Protein AF-A0AA36FAD0-F1 (afdb_monomer)

Sequence (129 aa):
MKYATKLKVAEGSPSDKAVITAKVAEGSPSDEAVITAKVAEGSPS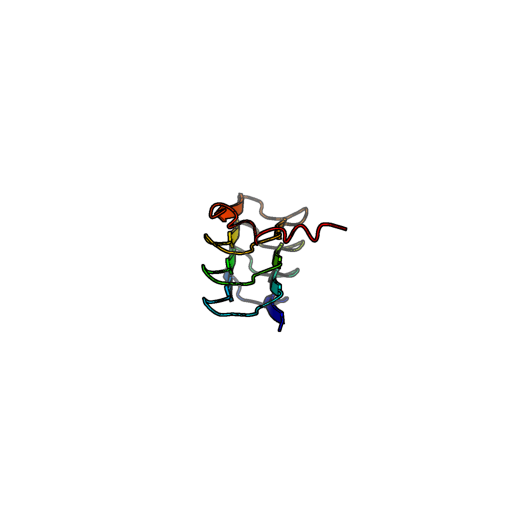DEAVITAKVAEGSPSDEAVITAKVAEGSPSDEAVITAKVAEGSPSDEAVITAKVAEGSPSDEAVKAAKVIEGSPSKGKKKVMKL

Secondary structure (DSSP, 8-state):
-EEEEEEEE-TT--SSEEEEEEEE-TT--SSEEEEEEEE-TT--SSEEEEEEEE-TT--SSEEEEEEEE-TT--SSEEEEEEEE-TT--SSEEEEEEEE-TT--SSEEEEEEEE---------------

Mean predicted aligned error: 9.15 Å

Radius of gyration: 17.1 Å; Cα contacts (8 Å, |Δi|>4): 373; chains: 1; bounding box: 37×22×61 Å

pLDDT: mean 74.82, std 15.8, range [31.25, 93.5]

Solvent-accessible surface area (backbone atoms only — not comparable to full-atom values): 6577 Å² total; per-residue (Å²): 90,72,42,76,48,78,48,76,50,48,67,81,46,54,70,50,57,43,79,47,80,50,76,48,51,64,75,43,32,58,41,29,33,36,38,37,40,36,41,28,46,53,27,18,47,38,29,36,37,37,39,40,37,39,31,40,55,17,16,50,39,30,31,38,40,38,40,35,39,27,41,56,22,17,49,39,28,36,38,39,39,39,37,34,26,42,60,24,31,68,72,42,73,46,79,46,83,45,70,35,74,77,36,31,81,71,38,76,49,77,46,78,44,77,36,81,40,81,72,76,70,71,74,79,77,78,76,83,127

Nearest PDB structures (foldseek):
  5awg-assembly2_E  TM=4.361E-01  e=6.824E+00  Escherichia coli K-12
  5awg-assembly2_F  TM=2.293E-01  e=8.504E+00  Escherichia coli K-12
  6ria-assembly1_P  TM=1.645E-01  e=9.494E+00  Thermus thermophilus

Foldseek 3Di:
DEAEAAEEDDAPPDQAEDEAEEEDDAPPDQAEYEYHYEYEANPYAAEYEYEYEYEANPYAAEYYYHYEYYANPYQHEYYYAYEYDENPYLHDYYYHYYYYPNPYPHDYYYHYDYDYHPRPPPPPPPPDD

Organism: Octopus vulgaris (NCBI:txid6645)

Structure (mmCIF, N/CA/C/O backbone):
data_AF-A0AA36FAD0-F1
#
_entry.id   AF-A0AA36FAD0-F1
#
loop_
_atom_site.group_PDB
_atom_site.id
_atom_site.type_symbol
_atom_site.label_atom_id
_atom_site.label_alt_id
_atom_site.label_comp_id
_atom_site.label_asym_id
_atom_site.label_entity_id
_atom_site.label_seq_id
_atom_site.pdbx_PDB_ins_code
_atom_site.Cartn_x
_atom_site.Cartn_y
_atom_site.Cartn_z
_atom_site.occupancy
_atom_site.B_iso_or_equiv
_atom_site.auth_seq_id
_atom_site.auth_comp_id
_atom_site.auth_asym_id
_atom_site.auth_atom_id
_atom_site.pdbx_PDB_model_num
ATOM 1 N N . MET A 1 1 ? -20.084 -2.323 9.271 1.00 64.00 1 MET A N 1
ATOM 2 C CA . MET A 1 1 ? -19.932 -2.408 7.786 1.00 64.00 1 MET A CA 1
ATOM 3 C C . MET A 1 1 ? -18.458 -2.247 7.452 1.00 64.00 1 MET A C 1
ATOM 5 O O . MET A 1 1 ? -17.784 -1.596 8.229 1.00 64.00 1 MET A O 1
ATOM 9 N N . LYS A 1 2 ? -17.966 -2.790 6.330 1.00 72.31 2 LYS A N 1
ATOM 10 C CA . LYS A 1 2 ? -16.561 -2.669 5.892 1.00 72.31 2 LYS A CA 1
ATOM 11 C C . LYS A 1 2 ? -16.479 -1.945 4.547 1.00 72.31 2 LYS A C 1
ATOM 13 O O . LYS A 1 2 ? -17.337 -2.180 3.696 1.00 72.31 2 LYS A O 1
ATOM 18 N N . TYR A 1 3 ? -15.468 -1.101 4.341 1.00 77.56 3 TYR A N 1
ATOM 19 C CA . TYR A 1 3 ? -15.152 -0.514 3.032 1.00 77.56 3 TYR A CA 1
ATOM 20 C C . TYR A 1 3 ? -13.823 -1.052 2.519 1.00 77.56 3 TYR A C 1
ATOM 22 O O . TYR A 1 3 ? -12.823 -1.028 3.229 1.00 77.56 3 TYR A O 1
ATOM 30 N N . ALA A 1 4 ? -13.802 -1.478 1.258 1.00 84.56 4 ALA A N 1
ATOM 31 C CA . ALA A 1 4 ? -12.587 -1.889 0.574 1.00 84.56 4 ALA A CA 1
ATOM 32 C C . ALA A 1 4 ? -12.479 -1.177 -0.780 1.00 84.56 4 ALA A C 1
ATOM 34 O O . ALA A 1 4 ? -13.327 -1.354 -1.654 1.00 84.56 4 ALA A O 1
ATOM 35 N N . THR A 1 5 ? -11.416 -0.399 -0.964 1.00 89.38 5 THR A N 1
ATOM 36 C CA . THR A 1 5 ? -11.086 0.278 -2.221 1.00 89.38 5 THR A CA 1
ATOM 37 C C . THR A 1 5 ? -9.880 -0.408 -2.840 1.00 89.38 5 THR A C 1
ATOM 39 O O . THR A 1 5 ? -8.791 -0.375 -2.270 1.00 89.38 5 THR A O 1
ATOM 42 N N . LYS A 1 6 ? -10.049 -1.014 -4.019 1.00 92.12 6 LYS A N 1
ATOM 43 C CA . LYS A 1 6 ? -8.961 -1.665 -4.756 1.00 92.12 6 LYS A CA 1
ATOM 44 C C . LYS A 1 6 ? -8.737 -0.971 -6.094 1.00 92.12 6 LYS A C 1
ATOM 46 O O . LYS A 1 6 ? -9.634 -0.943 -6.927 1.00 92.12 6 LYS A O 1
ATOM 51 N N . LEU A 1 7 ? -7.537 -0.441 -6.301 1.00 89.44 7 LEU A N 1
ATOM 52 C CA . LEU A 1 7 ? -7.127 0.241 -7.526 1.00 89.44 7 LEU A CA 1
ATOM 53 C C . LEU A 1 7 ? -5.919 -0.468 -8.135 1.00 89.44 7 LEU A C 1
ATOM 55 O O . LEU A 1 7 ? -4.998 -0.876 -7.421 1.00 89.44 7 LEU A O 1
ATOM 59 N N . LYS A 1 8 ? -5.922 -0.621 -9.461 1.00 86.94 8 LYS A N 1
ATOM 60 C CA . LYS A 1 8 ? -4.818 -1.237 -10.195 1.00 86.94 8 LYS A CA 1
ATOM 61 C C . LYS A 1 8 ? -4.569 -0.530 -11.523 1.00 86.94 8 LYS A C 1
ATOM 63 O O . LYS A 1 8 ? -5.509 -0.305 -12.274 1.00 86.94 8 LYS A O 1
ATOM 68 N N . VAL A 1 9 ? -3.296 -0.297 -11.821 1.00 81.88 9 VAL A N 1
ATOM 69 C CA . VAL A 1 9 ? -2.777 0.012 -13.161 1.00 81.88 9 VAL A CA 1
ATOM 70 C C . VAL A 1 9 ? -2.112 -1.259 -13.725 1.00 81.88 9 VAL A C 1
ATOM 72 O O . VAL A 1 9 ? -1.589 -2.080 -12.961 1.00 81.88 9 VAL A O 1
ATOM 75 N N . ALA A 1 10 ? -2.250 -1.531 -15.025 1.00 71.12 10 ALA A N 1
ATOM 76 C CA . ALA A 1 10 ? -1.840 -2.785 -15.676 1.00 71.12 10 ALA A CA 1
ATOM 77 C C . ALA A 1 10 ? -0.964 -2.533 -16.912 1.00 71.12 10 ALA A C 1
ATOM 79 O O . ALA A 1 10 ? -0.925 -1.407 -17.386 1.00 71.12 10 ALA A O 1
ATOM 80 N N . GLU A 1 11 ? -0.310 -3.583 -17.419 1.00 62.34 11 GLU A N 1
ATOM 81 C CA . GLU A 1 11 ? 0.549 -3.547 -18.614 1.00 62.34 11 GLU A CA 1
ATOM 82 C C . GLU A 1 11 ? -0.075 -2.751 -19.774 1.00 62.34 11 GLU A C 1
ATOM 84 O O . GLU A 1 11 ? -1.258 -2.927 -20.087 1.00 62.34 11 GLU A O 1
ATOM 89 N N . GLY A 1 12 ? 0.722 -1.887 -20.411 1.00 58.09 12 GLY A N 1
ATOM 90 C CA . GLY A 1 12 ? 0.290 -1.049 -21.541 1.00 58.09 12 GLY A CA 1
ATOM 91 C C . GLY A 1 12 ? -0.404 0.264 -21.151 1.00 58.09 12 GLY A C 1
ATOM 92 O O . GLY A 1 12 ? -0.972 0.942 -22.007 1.00 58.09 12 GLY A O 1
ATOM 93 N N . SER A 1 13 ? -0.386 0.622 -19.864 1.00 57.16 13 SER A N 1
ATOM 94 C CA . SER A 1 13 ? -0.788 1.943 -19.360 1.00 57.16 13 SER A CA 1
ATOM 95 C C . SER A 1 13 ? 0.230 3.040 -19.743 1.00 57.16 13 SER A C 1
ATOM 97 O O . SER A 1 13 ? 1.288 2.688 -20.253 1.00 57.16 13 SER A O 1
ATOM 99 N N . PRO A 1 14 ? -0.110 4.346 -19.611 1.00 56.62 14 PRO A N 1
ATOM 100 C CA . PRO A 1 14 ? 0.493 5.442 -20.389 1.00 56.62 14 PRO A CA 1
ATOM 101 C C . PRO A 1 14 ? 2.017 5.411 -20.389 1.00 56.62 14 PRO A C 1
ATOM 103 O O . PRO A 1 14 ? 2.606 5.090 -19.359 1.00 56.62 14 PRO A O 1
ATOM 106 N N . SER A 1 15 ? 2.607 5.785 -21.531 1.00 60.56 15 SER A N 1
ATOM 107 C CA . SER A 1 15 ? 4.056 5.782 -21.733 1.00 60.56 15 SER A CA 1
ATOM 108 C C . SER A 1 15 ? 4.781 6.428 -20.559 1.00 60.56 15 SER A C 1
ATOM 110 O O . SER A 1 15 ? 5.695 5.813 -20.044 1.00 60.56 15 SER A O 1
ATOM 112 N N . ASP A 1 16 ? 4.269 7.541 -20.028 1.00 73.50 16 ASP A N 1
ATOM 113 C CA . ASP A 1 16 ? 5.084 8.377 -19.144 1.00 73.50 16 ASP A CA 1
ATOM 114 C C . ASP A 1 16 ? 4.710 8.244 -17.653 1.00 73.50 16 ASP A C 1
ATOM 116 O O . ASP A 1 16 ? 5.585 8.138 -16.801 1.00 73.50 16 ASP A O 1
ATOM 120 N N . LYS A 1 17 ? 3.415 8.225 -17.276 1.00 82.50 17 LYS A N 1
ATOM 121 C CA . LYS A 1 17 ? 3.030 8.363 -15.852 1.00 82.50 17 LYS A CA 1
ATOM 122 C C . LYS A 1 17 ? 1.767 7.629 -15.415 1.00 82.50 17 LYS A C 1
ATOM 124 O O . LYS A 1 17 ? 0.688 7.824 -15.972 1.00 82.50 17 LYS A O 1
ATOM 129 N N . ALA A 1 18 ? 1.849 6.901 -14.302 1.00 85.06 18 ALA A N 1
ATOM 130 C CA . ALA A 1 18 ? 0.709 6.289 -13.622 1.00 85.06 18 ALA A CA 1
ATOM 131 C C . ALA A 1 18 ? 0.452 6.935 -12.257 1.00 85.06 18 ALA A C 1
ATOM 133 O O . ALA A 1 18 ? 1.319 6.947 -11.388 1.00 85.06 18 ALA A O 1
ATOM 134 N N . VAL A 1 19 ? -0.778 7.406 -12.033 1.00 88.06 19 VAL A N 1
ATOM 135 C CA . VAL A 1 19 ? -1.199 7.974 -10.745 1.00 88.06 19 VAL A CA 1
ATOM 136 C C . VAL A 1 19 ? -2.409 7.223 -10.206 1.00 88.06 19 VAL A C 1
ATOM 138 O O . VAL A 1 19 ? -3.452 7.147 -10.855 1.00 88.06 19 VAL A O 1
ATOM 141 N N . ILE A 1 20 ? -2.287 6.695 -8.991 1.00 90.25 20 ILE A N 1
ATOM 142 C CA . ILE A 1 20 ? -3.379 6.074 -8.245 1.00 90.25 20 ILE A CA 1
ATOM 143 C C . ILE A 1 20 ? -3.671 6.926 -7.017 1.00 90.25 20 ILE A C 1
ATOM 145 O O . ILE A 1 20 ? -2.813 7.071 -6.152 1.00 90.25 20 ILE A O 1
ATOM 149 N N . THR A 1 21 ? -4.906 7.414 -6.894 1.00 92.62 21 THR A N 1
ATOM 150 C CA . THR A 1 21 ? -5.369 8.118 -5.693 1.00 92.62 21 THR A CA 1
ATOM 151 C C . THR A 1 21 ? -6.581 7.412 -5.102 1.00 92.62 21 THR A C 1
ATOM 153 O O . THR A 1 21 ? -7.598 7.252 -5.772 1.00 92.62 21 THR A O 1
ATOM 156 N N . ALA A 1 22 ? -6.489 7.015 -3.835 1.00 90.00 22 ALA A N 1
ATOM 157 C CA . ALA A 1 22 ? -7.584 6.416 -3.079 1.00 90.00 22 ALA A CA 1
ATOM 158 C C . ALA A 1 22 ? -7.855 7.207 -1.800 1.00 90.00 22 ALA A C 1
ATOM 160 O O . ALA A 1 22 ? -6.930 7.574 -1.072 1.00 90.00 22 ALA A O 1
ATOM 161 N N . LYS A 1 23 ? -9.137 7.427 -1.497 1.00 87.56 23 LYS A N 1
ATOM 162 C CA . LYS A 1 23 ? -9.566 8.072 -0.258 1.00 87.56 23 LYS A CA 1
ATOM 163 C C . LYS A 1 23 ? -10.769 7.359 0.347 1.00 87.56 23 LYS A C 1
ATOM 165 O O . LYS A 1 23 ? -11.723 7.062 -0.364 1.00 87.56 23 LYS A O 1
ATOM 170 N N . VAL A 1 24 ? -10.735 7.165 1.660 1.00 83.88 24 VAL A N 1
ATOM 171 C CA . VAL A 1 24 ? -11.909 6.851 2.486 1.00 83.88 24 VAL A CA 1
ATOM 172 C C . VAL A 1 24 ? -12.268 8.113 3.282 1.00 83.88 24 VAL A C 1
ATOM 174 O O . VAL A 1 24 ? -11.376 8.791 3.801 1.00 83.88 24 VAL A O 1
ATOM 177 N N . ALA A 1 25 ? -13.545 8.503 3.278 1.00 75.69 25 ALA A N 1
ATOM 178 C CA . ALA A 1 25 ? -14.025 9.785 3.809 1.00 75.69 25 ALA A CA 1
ATOM 179 C C . ALA A 1 25 ? -14.483 9.698 5.281 1.00 75.69 25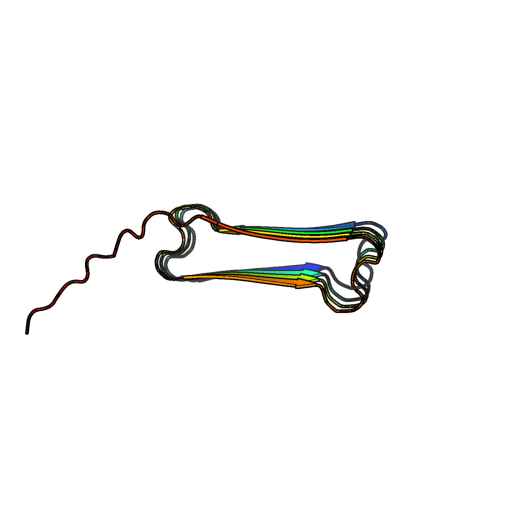 ALA A C 1
ATOM 181 O O . ALA A 1 25 ? -14.588 8.608 5.845 1.00 75.69 25 ALA A O 1
ATOM 182 N N . GLU A 1 26 ? -14.769 10.849 5.891 1.00 69.62 26 GLU A N 1
ATOM 183 C CA . GLU A 1 26 ? -15.428 10.932 7.205 1.00 69.62 26 GLU A CA 1
ATOM 184 C C . GLU A 1 26 ? -16.757 10.167 7.207 1.00 69.62 26 GLU A C 1
ATOM 186 O O . GLU A 1 26 ? -17.475 10.175 6.203 1.00 69.62 26 GLU A O 1
ATOM 191 N N . GLY A 1 27 ? -17.085 9.501 8.318 1.00 64.94 27 GLY A N 1
ATOM 192 C CA . GLY A 1 27 ? -18.347 8.765 8.461 1.00 64.94 27 GLY A CA 1
ATOM 193 C C . GLY A 1 27 ? -18.445 7.505 7.594 1.00 64.94 27 GLY A C 1
ATOM 194 O O . GLY A 1 27 ? -19.538 6.973 7.398 1.00 64.94 27 GLY A O 1
ATOM 195 N N . SER A 1 28 ? -17.311 7.038 7.058 1.00 60.78 28 SER A N 1
ATOM 196 C CA . SER A 1 28 ? -17.205 5.731 6.395 1.00 60.78 28 SER A CA 1
ATOM 197 C C . SER A 1 28 ? -17.231 4.598 7.462 1.00 60.78 28 SER A C 1
ATOM 199 O O . SER A 1 28 ? -17.623 4.866 8.593 1.00 60.78 28 SER A O 1
ATOM 201 N N . PRO A 1 29 ? -16.951 3.319 7.134 1.00 63.31 29 PRO A N 1
ATOM 202 C CA . PRO A 1 29 ? -17.475 2.153 7.871 1.00 63.31 29 PRO A CA 1
ATOM 203 C C . PRO A 1 29 ? -17.260 2.199 9.387 1.00 63.31 29 PRO A C 1
ATOM 205 O O . PRO A 1 29 ? -16.215 2.650 9.827 1.00 63.31 29 PRO A O 1
ATOM 208 N N . SER A 1 30 ? -18.182 1.613 10.160 1.00 66.50 30 SER A N 1
ATOM 209 C CA . SER A 1 30 ? -17.944 1.367 11.587 1.00 66.50 30 SER A CA 1
ATOM 210 C C . SER A 1 30 ? -16.705 0.499 11.812 1.00 66.50 30 SER A C 1
ATOM 212 O O . SER A 1 30 ? -15.871 0.870 12.612 1.00 66.50 30 SER A O 1
ATOM 214 N N . ASP A 1 31 ? -16.528 -0.589 11.057 1.00 76.69 31 ASP A N 1
ATOM 215 C CA . ASP A 1 31 ? -15.591 -1.637 11.478 1.00 76.69 31 ASP A CA 1
ATOM 216 C C . ASP A 1 31 ? -14.218 -1.459 10.813 1.00 76.69 31 ASP A C 1
ATOM 218 O O . ASP A 1 31 ? -13.216 -1.233 11.476 1.00 76.69 31 ASP A O 1
ATOM 222 N N . GLU A 1 32 ? -14.151 -1.513 9.478 1.00 82.62 32 GLU A N 1
ATOM 223 C CA . GLU A 1 32 ? -12.862 -1.671 8.794 1.00 82.62 32 GLU A CA 1
ATOM 224 C C . GLU A 1 32 ? -12.807 -0.910 7.469 1.00 82.62 32 GLU A C 1
ATOM 226 O O . GLU A 1 32 ? -13.727 -1.016 6.647 1.00 82.62 32 GLU A O 1
ATOM 231 N N . ALA A 1 33 ? -11.715 -0.177 7.233 1.00 85.06 33 ALA A N 1
ATOM 232 C CA . ALA A 1 33 ? -11.429 0.481 5.961 1.00 85.06 33 ALA A CA 1
ATOM 233 C C . ALA A 1 33 ? -10.115 -0.023 5.358 1.00 85.06 33 ALA A C 1
ATOM 235 O O . ALA A 1 33 ? -9.039 0.173 5.916 1.00 85.06 33 ALA A O 1
ATOM 236 N N . VAL A 1 34 ? -10.202 -0.607 4.163 1.00 88.56 34 VAL A N 1
ATOM 237 C CA . VAL A 1 34 ? -9.063 -1.176 3.442 1.00 88.56 34 VAL A CA 1
ATOM 238 C C . VAL A 1 34 ? -8.856 -0.439 2.123 1.00 88.56 34 VAL A C 1
ATOM 240 O O . VAL A 1 34 ? -9.746 -0.375 1.278 1.00 88.56 34 VAL A O 1
ATOM 243 N N . ILE A 1 35 ? -7.656 0.080 1.898 1.00 90.56 35 ILE A N 1
ATOM 244 C CA . ILE A 1 35 ? -7.208 0.608 0.611 1.00 90.56 35 ILE A CA 1
ATOM 245 C C . ILE A 1 35 ? -6.118 -0.314 0.081 1.00 90.56 35 ILE A C 1
ATOM 247 O O . ILE A 1 35 ? -5.105 -0.529 0.734 1.00 90.56 35 ILE A O 1
ATOM 251 N N . THR A 1 36 ? -6.293 -0.839 -1.126 1.00 93.00 36 THR A N 1
ATOM 252 C CA . THR A 1 36 ? -5.251 -1.560 -1.859 1.00 93.00 36 THR A CA 1
ATOM 253 C C . THR A 1 36 ? -4.997 -0.878 -3.195 1.00 93.00 36 THR A C 1
ATOM 255 O O . THR A 1 36 ? -5.885 -0.813 -4.039 1.00 93.00 36 THR A O 1
ATOM 258 N N . ALA A 1 37 ? -3.779 -0.406 -3.418 1.00 91.38 37 ALA A N 1
ATOM 259 C CA . ALA A 1 37 ? -3.355 0.220 -4.661 1.00 91.38 37 ALA A CA 1
ATOM 260 C C . ALA A 1 37 ? -2.167 -0.540 -5.255 1.00 91.38 37 ALA A C 1
ATOM 262 O O . ALA A 1 37 ? -1.201 -0.837 -4.549 1.00 91.38 37 ALA A O 1
ATOM 263 N N . LYS A 1 38 ? -2.232 -0.873 -6.548 1.00 88.88 38 LYS A N 1
ATOM 264 C CA . LYS A 1 38 ? -1.151 -1.581 -7.239 1.00 88.88 38 LYS A CA 1
ATOM 265 C C . LYS A 1 38 ? -0.825 -0.979 -8.604 1.00 88.88 38 LYS A C 1
ATOM 267 O O . LYS A 1 38 ? -1.698 -0.885 -9.459 1.00 88.88 38 LYS A O 1
ATOM 272 N N . VAL A 1 39 ? 0.449 -0.710 -8.839 1.00 85.88 39 VAL A N 1
ATOM 273 C CA . VAL A 1 39 ? 1.044 -0.549 -10.170 1.00 85.88 39 VAL A CA 1
ATOM 274 C C . VAL A 1 39 ? 1.709 -1.890 -10.529 1.00 85.88 39 VAL A C 1
ATOM 276 O O . VAL A 1 39 ? 2.347 -2.508 -9.671 1.00 85.88 39 VAL A O 1
ATOM 279 N N . ALA A 1 40 ? 1.413 -2.441 -11.709 1.00 76.94 40 ALA A N 1
ATOM 280 C CA . ALA A 1 40 ? 1.833 -3.792 -12.112 1.00 76.94 40 ALA A CA 1
ATOM 281 C C . ALA A 1 40 ? 3.149 -3.778 -12.912 1.00 76.94 40 ALA A C 1
ATOM 283 O O . ALA A 1 40 ? 3.705 -2.714 -13.141 1.00 76.94 40 ALA A O 1
ATOM 284 N N . GLU A 1 41 ? 3.636 -4.953 -13.321 1.00 69.62 41 GLU A N 1
ATOM 285 C CA . GLU A 1 41 ? 4.698 -5.047 -14.338 1.00 69.62 41 GLU A CA 1
ATOM 286 C C . GLU A 1 41 ? 4.307 -4.288 -15.610 1.00 69.62 41 GLU A C 1
ATOM 288 O O . GLU A 1 41 ? 3.113 -4.046 -15.835 1.00 69.62 41 GLU A O 1
ATOM 293 N N . GLY A 1 42 ? 5.308 -3.835 -16.369 1.00 63.81 42 GLY A N 1
ATOM 294 C CA . GLY A 1 42 ? 5.101 -3.121 -17.632 1.00 63.81 42 GLY A CA 1
ATOM 295 C C . GLY A 1 42 ? 4.270 -1.841 -17.488 1.00 63.81 42 GLY A C 1
ATOM 296 O O . GLY A 1 42 ? 3.566 -1.450 -18.422 1.00 63.81 42 GLY A O 1
ATOM 297 N N . SER A 1 43 ? 4.266 -1.248 -16.288 1.00 63.34 43 SER A N 1
ATOM 298 C CA . SER A 1 43 ? 3.644 0.053 -16.006 1.00 63.34 43 SER A CA 1
ATOM 299 C C . SER A 1 43 ? 4.638 1.193 -16.355 1.00 63.34 43 SER A C 1
ATOM 301 O O . SER A 1 43 ? 5.661 0.881 -16.955 1.00 63.34 43 SER A O 1
ATOM 303 N N . PRO A 1 44 ? 4.324 2.486 -16.117 1.00 70.62 44 PRO A N 1
ATOM 304 C CA . PRO A 1 44 ? 4.844 3.620 -16.908 1.00 70.62 44 PRO A CA 1
ATOM 305 C C . PRO A 1 44 ? 6.373 3.650 -16.985 1.00 70.62 44 PRO A C 1
ATOM 307 O O . PRO A 1 44 ? 7.009 3.211 -16.029 1.00 70.62 44 PRO A O 1
ATOM 310 N N . SER A 1 45 ? 6.949 4.196 -18.065 1.00 72.88 45 SER A N 1
ATOM 311 C CA . SER A 1 45 ? 8.403 4.347 -18.153 1.00 72.88 45 SER A CA 1
ATOM 312 C C . SER A 1 45 ? 8.923 5.336 -17.122 1.00 72.88 45 SER A C 1
ATOM 314 O O . SER A 1 45 ? 9.881 4.992 -16.458 1.00 72.88 45 SER A O 1
ATOM 316 N N . ASP A 1 46 ? 8.267 6.473 -16.880 1.00 80.75 46 ASP A N 1
ATOM 317 C CA . ASP A 1 46 ? 8.925 7.546 -16.116 1.00 80.75 46 ASP A CA 1
ATOM 318 C C . ASP A 1 46 ? 8.482 7.570 -14.646 1.00 80.75 46 ASP A C 1
ATOM 320 O O . ASP A 1 46 ? 9.300 7.456 -13.740 1.00 80.75 46 ASP A O 1
ATOM 324 N N . GLU A 1 47 ? 7.178 7.660 -14.362 1.00 86.31 47 GLU A N 1
ATOM 325 C CA . GLU A 1 47 ? 6.708 7.946 -12.997 1.00 86.31 47 GLU A CA 1
ATOM 326 C C . GLU A 1 47 ? 5.516 7.098 -12.539 1.00 86.31 47 GLU A C 1
ATOM 328 O O . GLU A 1 47 ? 4.456 7.060 -13.168 1.00 86.31 47 GLU A O 1
ATOM 333 N N . ALA A 1 48 ? 5.611 6.519 -11.340 1.00 87.44 48 ALA A N 1
ATOM 334 C CA . ALA A 1 48 ? 4.503 5.861 -10.653 1.00 87.44 48 ALA A CA 1
ATOM 335 C C . ALA A 1 48 ? 4.220 6.519 -9.300 1.00 87.44 48 ALA A C 1
ATOM 337 O O . ALA A 1 48 ? 5.019 6.438 -8.371 1.00 87.44 48 ALA A O 1
ATOM 338 N N . VAL A 1 49 ? 3.027 7.095 -9.147 1.00 89.81 49 VAL A N 1
ATOM 339 C CA . VAL A 1 49 ? 2.591 7.749 -7.908 1.00 89.81 49 VAL A CA 1
ATOM 340 C C . VAL A 1 49 ? 1.364 7.049 -7.338 1.00 89.81 49 VAL A C 1
ATOM 342 O O . VAL A 1 49 ? 0.320 6.955 -7.978 1.00 89.81 49 VAL A O 1
ATOM 345 N N . ILE A 1 50 ? 1.452 6.600 -6.091 1.00 91.81 50 ILE A N 1
ATOM 346 C CA . ILE A 1 50 ? 0.328 6.067 -5.323 1.00 91.81 50 ILE A CA 1
ATOM 347 C C . ILE A 1 50 ? 0.088 6.973 -4.121 1.00 91.81 50 ILE A C 1
ATOM 349 O O . ILE A 1 50 ? 0.949 7.107 -3.259 1.00 91.81 50 ILE A O 1
ATOM 353 N N . THR A 1 51 ? -1.108 7.547 -4.023 1.00 93.50 51 THR A N 1
ATOM 354 C CA . THR A 1 51 ? -1.572 8.291 -2.852 1.00 93.50 51 THR A CA 1
ATOM 355 C C . THR A 1 51 ? -2.787 7.606 -2.241 1.00 93.50 51 THR A C 1
ATOM 357 O O . THR A 1 51 ? -3.809 7.411 -2.896 1.00 93.50 51 THR A O 1
ATOM 360 N N . ALA A 1 52 ? -2.708 7.264 -0.961 1.00 91.56 52 ALA A N 1
ATOM 361 C CA . ALA A 1 52 ? -3.798 6.651 -0.216 1.00 91.56 52 ALA A CA 1
ATOM 362 C C . ALA A 1 52 ? -4.074 7.431 1.071 1.00 91.56 52 ALA A C 1
ATOM 364 O O . ALA A 1 52 ? -3.155 7.732 1.834 1.00 91.56 52 ALA A O 1
ATOM 365 N N . LYS A 1 53 ? -5.344 7.759 1.323 1.00 89.12 53 LYS A N 1
ATOM 366 C CA . LYS A 1 53 ? -5.754 8.491 2.523 1.00 89.12 53 LYS A CA 1
ATOM 367 C C . LYS A 1 53 ? -6.981 7.882 3.193 1.00 89.12 53 LYS A C 1
ATOM 369 O O . LYS A 1 53 ? -8.021 7.724 2.563 1.00 89.12 53 LYS A O 1
ATOM 374 N N . VAL A 1 54 ? -6.891 7.674 4.497 1.00 85.94 54 VAL A N 1
ATOM 375 C CA . VAL A 1 54 ? -8.042 7.476 5.384 1.00 85.94 54 VAL A CA 1
ATOM 376 C C . VAL A 1 54 ? -8.246 8.782 6.161 1.00 85.94 54 VAL A C 1
ATOM 378 O O . VAL A 1 54 ? -7.290 9.324 6.722 1.00 85.94 54 VAL A O 1
ATOM 381 N N . ALA A 1 55 ? -9.437 9.379 6.052 1.00 79.75 55 ALA A N 1
ATOM 382 C CA . ALA A 1 55 ? -9.765 10.669 6.671 1.00 79.75 55 ALA A CA 1
ATOM 383 C C . ALA A 1 55 ? -10.016 10.548 8.186 1.00 79.75 55 ALA A C 1
ATOM 385 O O . ALA A 1 55 ? -9.997 9.449 8.719 1.00 79.75 55 ALA A O 1
ATOM 386 N N . GLU A 1 56 ? -10.211 11.688 8.855 1.00 71.12 56 GLU A N 1
ATOM 387 C CA . GLU A 1 56 ? -10.690 11.742 10.245 1.00 71.12 56 GLU A CA 1
ATOM 388 C C . GLU A 1 56 ? -12.060 11.054 10.354 1.00 71.12 56 GLU A C 1
ATOM 390 O O . GLU A 1 56 ? -12.767 10.947 9.351 1.00 71.12 56 GLU A O 1
ATOM 395 N N . GLY A 1 57 ? -12.428 10.538 11.530 1.00 63.53 57 GLY A N 1
ATOM 396 C CA . GLY A 1 57 ? -13.752 9.929 11.755 1.00 63.53 57 GLY A CA 1
ATOM 397 C C . GLY A 1 57 ? -14.085 8.732 10.846 1.00 63.53 57 GLY A C 1
ATOM 398 O O . GLY A 1 57 ? -15.254 8.412 10.630 1.00 63.53 57 GLY A O 1
ATOM 399 N N . SER A 1 58 ? -13.062 8.119 10.257 1.00 63.03 58 SER A N 1
ATOM 400 C CA . SER A 1 58 ? -13.065 6.838 9.543 1.00 63.03 58 SER A CA 1
ATOM 401 C C . SER A 1 58 ? -12.687 5.696 10.522 1.00 63.03 58 SER A C 1
ATOM 403 O O . SER A 1 58 ? -12.498 5.993 11.702 1.00 63.03 58 SER A O 1
ATOM 405 N N . PRO A 1 59 ? -12.629 4.417 10.095 1.00 70.62 59 PRO A N 1
ATOM 406 C CA . PRO A 1 59 ? -13.186 3.274 10.844 1.00 70.62 59 PRO A CA 1
ATOM 407 C C . PRO A 1 59 ? -12.856 3.227 12.338 1.00 70.62 59 PRO A C 1
ATOM 409 O O . PRO A 1 59 ? -11.739 3.563 12.726 1.00 70.62 59 PRO A O 1
ATOM 412 N N . SER A 1 60 ? -13.799 2.767 13.174 1.00 70.88 60 SER A N 1
ATOM 413 C CA . SER A 1 60 ? -13.531 2.648 14.609 1.00 70.88 60 SER A CA 1
ATOM 414 C C . SER A 1 60 ? -12.483 1.588 14.907 1.00 70.88 60 SER A C 1
ATOM 416 O O . SER A 1 60 ? -11.667 1.831 15.789 1.00 70.88 60 SER A O 1
ATOM 418 N N . ASP A 1 61 ? -12.425 0.486 14.160 1.00 78.00 61 ASP A N 1
ATOM 419 C CA . ASP A 1 61 ? -11.574 -0.640 14.560 1.00 78.00 61 ASP A CA 1
ATOM 420 C C . ASP A 1 61 ? -10.254 -0.628 13.774 1.00 78.00 61 ASP A C 1
ATOM 422 O O . ASP A 1 61 ? -9.190 -0.382 14.339 1.00 78.00 61 ASP A O 1
ATOM 426 N N . GLU A 1 62 ? -10.299 -0.793 12.450 1.00 82.69 62 GLU A N 1
ATOM 427 C CA . GLU A 1 62 ? -9.084 -1.047 11.664 1.00 82.69 62 GLU A CA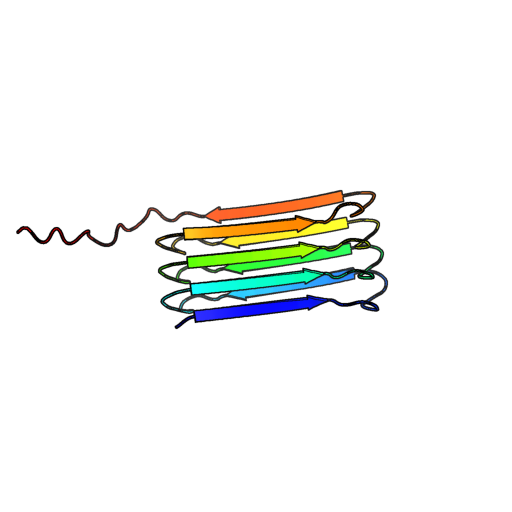 1
ATOM 428 C C . GLU A 1 62 ? -9.012 -0.245 10.361 1.00 82.69 62 GLU A C 1
ATOM 430 O O . GLU A 1 62 ? -9.949 -0.204 9.557 1.00 82.69 62 GLU A O 1
ATOM 435 N N . ALA A 1 63 ? -7.847 0.356 10.107 1.00 84.44 63 ALA A N 1
ATOM 436 C CA . ALA A 1 63 ? -7.532 1.043 8.859 1.00 84.44 63 ALA A CA 1
ATOM 437 C C . ALA A 1 63 ? -6.290 0.422 8.215 1.00 84.44 63 ALA A C 1
ATOM 439 O O . ALA A 1 63 ? -5.181 0.545 8.732 1.00 84.44 63 ALA A O 1
ATOM 440 N N . VAL A 1 64 ? -6.458 -0.189 7.042 1.00 88.38 64 VAL A N 1
ATOM 441 C CA . VAL A 1 64 ? -5.374 -0.858 6.315 1.00 88.38 64 VAL A CA 1
ATOM 442 C C . VAL A 1 64 ? -5.136 -0.176 4.978 1.00 88.38 64 VAL A C 1
ATOM 444 O O . VAL A 1 64 ? -6.025 -0.077 4.136 1.00 88.38 64 VAL A O 1
ATOM 447 N N . ILE A 1 65 ? -3.903 0.247 4.730 1.00 89.56 65 ILE A N 1
ATOM 448 C CA . ILE A 1 65 ? -3.450 0.743 3.433 1.00 89.56 65 ILE A CA 1
ATOM 449 C C . ILE A 1 65 ? -2.343 -0.175 2.930 1.00 89.56 65 ILE A C 1
ATOM 451 O O . IL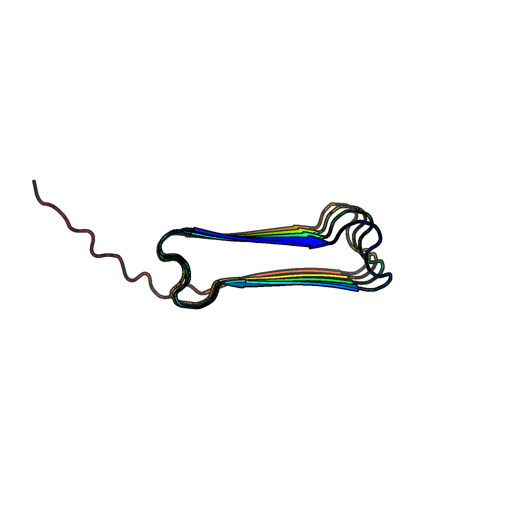E A 1 65 ? -1.288 -0.290 3.542 1.00 89.56 65 ILE A O 1
ATOM 455 N N . THR A 1 66 ? -2.554 -0.793 1.774 1.00 92.69 66 THR A N 1
ATOM 456 C CA . THR A 1 66 ? -1.534 -1.544 1.045 1.00 92.69 66 THR A CA 1
ATOM 457 C C . THR A 1 66 ? -1.279 -0.879 -0.297 1.00 92.69 66 THR A C 1
ATOM 459 O O . THR A 1 66 ? -2.169 -0.792 -1.139 1.00 92.69 66 THR A O 1
ATOM 462 N N . ALA A 1 67 ? -0.050 -0.442 -0.527 1.00 91.19 67 ALA A N 1
ATOM 463 C CA . ALA A 1 67 ? 0.394 0.126 -1.787 1.00 91.19 67 ALA A CA 1
ATOM 464 C C . ALA A 1 67 ? 1.564 -0.692 -2.337 1.00 91.19 67 ALA A C 1
ATOM 466 O O . ALA A 1 67 ? 2.530 -0.970 -1.620 1.00 91.19 67 ALA A O 1
ATOM 467 N N . LYS A 1 68 ? 1.476 -1.096 -3.607 1.00 89.19 68 LYS A N 1
ATOM 468 C CA . LYS A 1 68 ? 2.523 -1.865 -4.279 1.00 89.19 68 LYS A CA 1
ATOM 469 C C . LYS A 1 68 ? 2.852 -1.299 -5.655 1.00 89.19 68 LYS A C 1
ATOM 471 O O . LYS A 1 68 ? 1.971 -1.164 -6.493 1.00 89.19 68 LYS A O 1
ATOM 476 N N . VAL A 1 69 ? 4.134 -1.101 -5.900 1.00 85.94 69 VAL A N 1
ATOM 477 C CA . VAL A 1 69 ? 4.739 -0.948 -7.224 1.00 85.94 69 VAL A CA 1
ATOM 478 C C . VAL A 1 69 ? 5.511 -2.249 -7.507 1.00 85.94 69 VAL A C 1
ATOM 480 O O . VAL A 1 69 ? 6.167 -2.779 -6.602 1.00 85.94 69 VAL A O 1
ATOM 483 N N . ALA A 1 70 ? 5.288 -2.871 -8.668 1.00 78.81 70 ALA A N 1
ATOM 484 C CA . ALA A 1 70 ? 5.796 -4.209 -9.000 1.00 78.81 70 ALA A CA 1
ATOM 485 C C . ALA A 1 70 ? 7.196 -4.164 -9.644 1.00 78.81 70 ALA A C 1
ATOM 487 O O . ALA A 1 70 ? 7.797 -3.106 -9.739 1.00 78.81 70 ALA A O 1
ATOM 488 N N . GLU A 1 71 ? 7.735 -5.323 -10.025 1.00 65.25 71 GLU A N 1
ATOM 489 C CA . GLU A 1 71 ? 8.954 -5.398 -10.847 1.00 65.25 71 GLU A CA 1
ATOM 490 C C . GLU A 1 71 ? 8.697 -4.775 -12.224 1.00 65.25 71 GLU A C 1
ATOM 492 O O . GLU A 1 71 ? 7.538 -4.667 -12.626 1.00 65.25 71 GLU A O 1
ATOM 497 N N . GLY A 1 72 ? 9.736 -4.282 -12.905 1.00 62.28 72 GLY A N 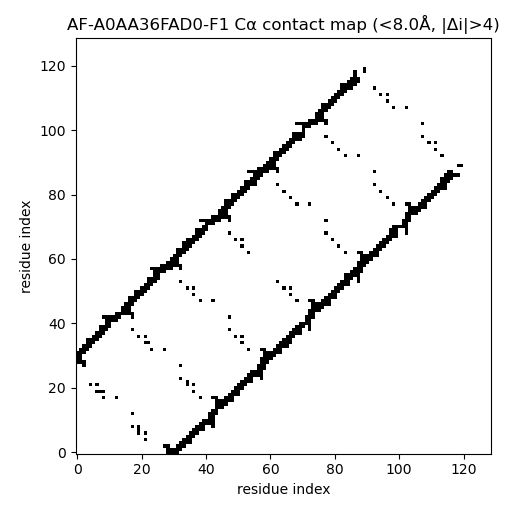1
ATOM 498 C CA . GLY A 1 72 ? 9.580 -3.598 -14.199 1.00 62.28 72 GLY A CA 1
ATOM 499 C C . GLY A 1 72 ? 8.655 -2.373 -14.149 1.00 62.28 72 GLY A C 1
ATOM 500 O O . GLY A 1 72 ? 7.995 -2.057 -15.136 1.00 62.28 72 GLY A O 1
ATOM 501 N N . SER A 1 73 ? 8.529 -1.757 -12.970 1.00 63.38 73 SER A N 1
ATOM 502 C CA . SER A 1 73 ? 7.875 -0.456 -12.774 1.00 63.38 73 SER A CA 1
ATOM 503 C C . SER A 1 73 ? 8.896 0.677 -13.036 1.00 63.38 73 SER A C 1
ATOM 505 O O . SER A 1 73 ? 10.017 0.341 -13.409 1.00 63.38 73 SER A O 1
ATOM 507 N N . PRO A 1 74 ? 8.531 1.972 -12.934 1.00 70.88 74 PRO A N 1
ATOM 508 C CA . PRO A 1 74 ? 9.149 3.041 -13.730 1.00 70.88 74 PRO A CA 1
ATOM 509 C C . PRO A 1 74 ? 10.669 3.088 -13.641 1.00 70.88 74 PRO A C 1
ATOM 511 O O . PRO A 1 74 ? 11.219 2.794 -12.580 1.00 70.88 74 PRO A O 1
ATOM 514 N N . SER A 1 75 ? 11.320 3.478 -14.740 1.00 72.50 75 SER A N 1
ATOM 515 C CA . SER A 1 75 ? 12.748 3.765 -14.776 1.00 72.50 75 SER A CA 1
ATOM 516 C C . SER A 1 75 ? 13.094 4.912 -13.844 1.00 72.50 75 SER A C 1
ATOM 518 O O . SER A 1 75 ? 14.054 4.765 -13.101 1.00 72.50 75 SER A O 1
ATOM 520 N N . ASP A 1 76 ? 12.297 5.977 -13.777 1.00 80.94 76 ASP A N 1
ATOM 521 C CA . ASP A 1 76 ? 12.766 7.189 -13.099 1.00 80.94 76 ASP A CA 1
ATOM 522 C C . ASP A 1 76 ? 12.290 7.222 -11.641 1.00 80.94 76 ASP A C 1
ATOM 524 O O . ASP A 1 76 ? 13.096 7.156 -10.713 1.00 80.94 76 ASP A O 1
ATOM 528 N N . GLU A 1 77 ? 10.980 7.258 -11.387 1.00 86.00 77 GLU A N 1
ATOM 529 C CA . GLU A 1 77 ? 10.488 7.614 -10.051 1.00 86.00 77 GLU A CA 1
ATOM 530 C C . GLU A 1 77 ? 9.273 6.806 -9.586 1.00 86.00 77 GLU A C 1
ATOM 532 O O . GLU A 1 77 ? 8.241 6.693 -10.251 1.00 86.00 77 GLU A O 1
ATOM 537 N N . ALA A 1 78 ? 9.349 6.288 -8.358 1.00 87.19 78 ALA A N 1
ATOM 538 C CA . ALA A 1 78 ? 8.245 5.609 -7.689 1.00 87.19 78 ALA A CA 1
ATOM 539 C C . ALA A 1 78 ? 7.937 6.268 -6.341 1.00 87.19 78 ALA A C 1
ATOM 541 O O . ALA A 1 78 ? 8.700 6.152 -5.383 1.00 87.19 78 ALA A O 1
ATOM 542 N N . VAL A 1 79 ? 6.762 6.889 -6.228 1.00 89.69 79 VAL A N 1
ATOM 543 C CA . VAL A 1 79 ? 6.313 7.582 -5.017 1.00 89.69 79 VAL A CA 1
ATOM 544 C C . VAL A 1 79 ? 5.086 6.898 -4.433 1.00 89.69 79 VAL A C 1
ATOM 546 O O . VAL A 1 79 ? 4.038 6.790 -5.065 1.00 89.69 79 VAL A O 1
ATOM 549 N N . ILE A 1 80 ? 5.177 6.486 -3.174 1.00 90.94 80 ILE A N 1
ATOM 550 C CA . ILE A 1 80 ? 4.047 5.985 -2.397 1.00 90.94 80 ILE A CA 1
ATOM 551 C C . ILE A 1 80 ? 3.842 6.896 -1.194 1.00 90.94 80 ILE A C 1
ATOM 553 O O . ILE A 1 80 ? 4.687 6.963 -0.307 1.00 90.94 80 ILE A O 1
ATOM 557 N N . THR A 1 81 ? 2.687 7.550 -1.131 1.00 92.81 81 THR A N 1
ATOM 558 C CA . THR A 1 81 ? 2.242 8.323 0.028 1.00 92.81 81 THR A CA 1
ATOM 559 C C . THR A 1 81 ? 0.993 7.693 0.622 1.00 92.81 81 THR A C 1
ATOM 561 O O . THR A 1 81 ? -0.029 7.537 -0.045 1.00 92.81 81 THR A O 1
ATOM 564 N N . ALA A 1 82 ? 1.048 7.363 1.904 1.00 89.94 82 ALA A N 1
ATOM 565 C CA . ALA A 1 82 ? -0.064 6.802 2.648 1.00 89.94 82 ALA A CA 1
ATOM 566 C C . ALA A 1 82 ? -0.282 7.590 3.939 1.00 89.94 82 ALA A C 1
ATOM 568 O O . ALA A 1 82 ? 0.654 7.839 4.703 1.00 89.94 82 ALA A O 1
ATOM 569 N N . LYS A 1 83 ? -1.530 7.992 4.183 1.00 88.19 83 LYS A N 1
ATOM 570 C CA . LYS A 1 83 ? -1.907 8.757 5.369 1.00 88.19 83 LYS A CA 1
ATOM 571 C C . LYS A 1 83 ? -3.162 8.202 6.025 1.00 88.19 83 LYS A C 1
ATOM 573 O O . LYS A 1 83 ? -4.191 8.060 5.370 1.00 88.19 83 LYS A O 1
ATOM 578 N N . VAL A 1 84 ? -3.094 8.014 7.332 1.00 84.12 84 VAL A N 1
ATOM 579 C CA . VAL A 1 84 ? -4.248 7.819 8.210 1.00 84.12 84 VAL A CA 1
ATOM 580 C C . VAL A 1 84 ? -4.336 9.054 9.113 1.00 84.12 84 VAL A C 1
ATOM 582 O O . VAL A 1 84 ? -3.330 9.468 9.695 1.00 84.12 84 VAL A O 1
ATOM 585 N N . ALA A 1 85 ? -5.478 9.744 9.086 1.00 78.75 85 ALA A N 1
ATOM 586 C CA . ALA A 1 85 ? -5.690 11.004 9.802 1.00 78.75 85 ALA A CA 1
ATOM 587 C C . ALA A 1 85 ? -6.100 10.791 11.270 1.00 78.75 85 ALA A C 1
ATOM 589 O O . ALA A 1 85 ? -6.349 9.666 11.686 1.00 78.75 85 ALA A O 1
ATOM 590 N N . GLU A 1 86 ? -6.141 11.889 12.029 1.00 65.88 86 GLU A N 1
ATOM 591 C CA . GLU A 1 86 ? -6.415 11.894 13.468 1.00 65.88 86 GLU A CA 1
ATOM 592 C C . GLU A 1 86 ? -7.783 11.265 13.793 1.00 65.88 86 GLU A C 1
ATOM 594 O O . GLU A 1 86 ? -8.695 11.270 12.974 1.00 65.88 86 GLU A O 1
ATOM 599 N N . GLY A 1 87 ? -7.940 10.641 14.961 1.00 60.69 87 GLY A N 1
ATOM 600 C CA . GLY A 1 87 ? -9.214 10.008 15.337 1.00 60.69 87 GLY A CA 1
ATOM 601 C C . GLY A 1 87 ? -9.628 8.785 14.500 1.00 60.69 87 GLY A C 1
ATOM 602 O O . GLY A 1 87 ? -10.749 8.307 14.668 1.00 60.69 87 GLY A O 1
ATOM 603 N N . SER A 1 88 ? -8.743 8.267 13.643 1.00 63.00 88 SER A N 1
ATOM 604 C CA . SER A 1 88 ? -8.907 7.003 12.928 1.00 63.00 88 SER A CA 1
ATOM 605 C C . SER A 1 88 ? -7.629 6.173 12.963 1.00 63.00 88 SER A C 1
ATOM 607 O O . SER A 1 88 ? -6.547 6.721 12.750 1.00 63.00 88 SER A O 1
ATOM 609 N N . PRO A 1 89 ? -7.744 4.843 13.064 1.00 66.88 89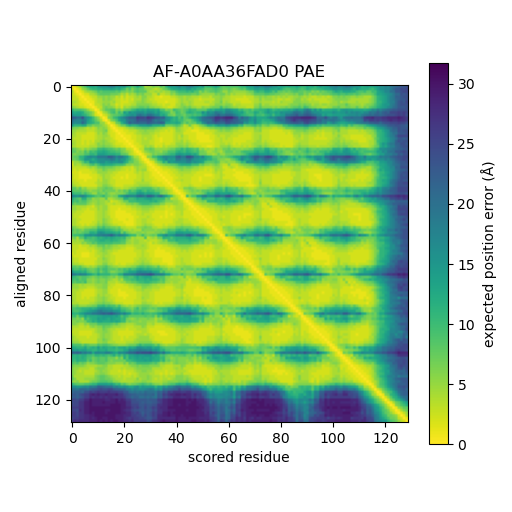 PRO A N 1
ATOM 610 C CA . PRO A 1 89 ? -8.774 4.082 13.769 1.00 66.88 89 PRO A CA 1
ATOM 611 C C . PRO A 1 89 ? -8.527 4.078 15.288 1.00 66.88 89 PRO A C 1
ATOM 613 O O . PRO A 1 89 ? -7.486 4.547 15.748 1.00 66.88 89 PRO A O 1
ATOM 616 N N . SER A 1 90 ? -9.487 3.585 16.078 1.00 65.94 90 SER A N 1
ATOM 617 C CA . SER A 1 90 ? -9.339 3.516 17.540 1.00 65.94 90 SER A CA 1
ATOM 618 C C . SER A 1 90 ? -8.525 2.313 18.024 1.00 65.94 90 SER A C 1
ATOM 620 O O . SER A 1 90 ? -7.927 2.420 19.098 1.00 65.94 90 SER A O 1
ATOM 622 N N . ASP A 1 91 ? -8.437 1.240 17.223 1.00 74.25 91 ASP A N 1
ATOM 623 C CA . ASP A 1 91 ? -7.618 0.065 17.540 1.00 74.25 91 ASP A CA 1
ATOM 624 C C . ASP A 1 91 ? -6.308 0.023 16.735 1.00 74.25 91 ASP A C 1
ATOM 626 O O . ASP A 1 91 ? -5.241 0.149 17.341 1.00 74.25 91 ASP A O 1
ATOM 630 N N . GLU A 1 92 ? -6.341 -0.135 15.400 1.00 79.94 92 GLU A N 1
ATOM 631 C CA . GLU A 1 92 ? -5.099 -0.389 14.643 1.00 79.94 92 GLU A CA 1
ATOM 632 C C . GLU A 1 92 ? -5.026 0.197 13.221 1.00 79.94 92 GLU A C 1
ATOM 634 O O . GLU A 1 92 ? -5.863 -0.060 12.353 1.00 79.94 92 GLU A O 1
ATOM 639 N N . ALA A 1 93 ? -3.961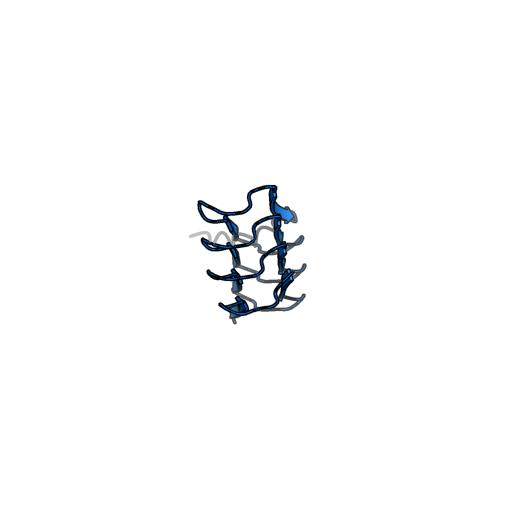 0.966 12.954 1.00 82.31 93 ALA A N 1
ATOM 640 C CA . ALA A 1 93 ? -3.622 1.481 11.628 1.00 82.31 93 ALA A CA 1
ATOM 641 C C . ALA A 1 93 ? -2.427 0.730 11.031 1.00 82.31 93 ALA A C 1
ATOM 643 O O . ALA A 1 93 ? -1.309 0.817 11.539 1.00 82.31 93 ALA A O 1
ATOM 644 N N . VAL A 1 94 ? -2.628 0.089 9.879 1.00 87.19 94 VAL A N 1
ATOM 645 C CA . VAL A 1 94 ? -1.571 -0.618 9.148 1.00 87.19 94 VAL A CA 1
ATOM 646 C C . VAL A 1 94 ? -1.321 0.054 7.806 1.00 87.19 94 VAL A C 1
ATOM 648 O O . VAL A 1 94 ? -2.211 0.170 6.966 1.00 87.19 94 VAL A O 1
ATOM 651 N N . ILE A 1 95 ? -0.072 0.449 7.559 1.00 87.62 95 ILE A N 1
ATOM 652 C CA . ILE A 1 95 ? 0.375 0.946 6.256 1.00 87.62 95 ILE A CA 1
ATOM 653 C C . ILE A 1 95 ? 1.499 0.046 5.746 1.00 87.62 95 ILE A C 1
ATOM 655 O O . ILE A 1 95 ? 2.578 -0.013 6.327 1.00 87.62 95 ILE A O 1
ATOM 659 N N . THR A 1 96 ? 1.264 -0.613 4.615 1.00 91.75 96 THR A N 1
ATOM 660 C CA . THR A 1 96 ? 2.269 -1.396 3.893 1.00 91.75 96 THR A CA 1
ATOM 661 C C . THR A 1 96 ? 2.568 -0.740 2.551 1.00 91.75 96 THR A C 1
ATOM 663 O O . THR A 1 96 ? 1.686 -0.615 1.703 1.00 91.75 96 THR A O 1
ATOM 666 N N . ALA A 1 97 ? 3.828 -0.362 2.331 1.00 89.25 97 ALA A N 1
ATOM 667 C CA . ALA A 1 97 ? 4.302 0.214 1.075 1.00 89.25 97 ALA A CA 1
ATOM 668 C C . ALA A 1 97 ? 5.443 -0.632 0.491 1.00 89.25 97 ALA A C 1
ATOM 670 O O . ALA A 1 97 ? 6.552 -0.688 1.033 1.00 89.25 97 ALA A O 1
ATOM 671 N N . LYS A 1 98 ? 5.191 -1.283 -0.647 1.00 88.31 98 LYS A N 1
ATOM 672 C CA . LYS A 1 98 ? 6.188 -2.089 -1.357 1.00 88.31 98 LYS A CA 1
ATOM 673 C C . LYS A 1 98 ? 6.496 -1.498 -2.728 1.00 88.31 98 LYS A C 1
ATOM 675 O O . LYS A 1 98 ? 5.607 -1.121 -3.473 1.00 88.31 98 LYS A O 1
ATOM 680 N N . VAL A 1 99 ? 7.780 -1.475 -3.033 1.00 83.75 99 VAL A N 1
ATOM 681 C CA . VAL A 1 99 ? 8.370 -1.189 -4.340 1.00 83.75 99 VAL A CA 1
ATOM 682 C C . VAL A 1 99 ? 9.292 -2.396 -4.560 1.00 83.75 99 VAL A C 1
ATOM 684 O O . VAL A 1 99 ? 9.970 -2.784 -3.602 1.00 83.75 99 VAL A O 1
ATOM 687 N N . ALA A 1 100 ? 9.151 -3.116 -5.674 1.00 79.12 100 ALA A N 1
ATOM 688 C CA . ALA A 1 100 ? 9.816 -4.408 -5.884 1.00 79.12 100 ALA A CA 1
ATOM 689 C C . ALA A 1 100 ? 11.326 -4.256 -6.161 1.00 79.12 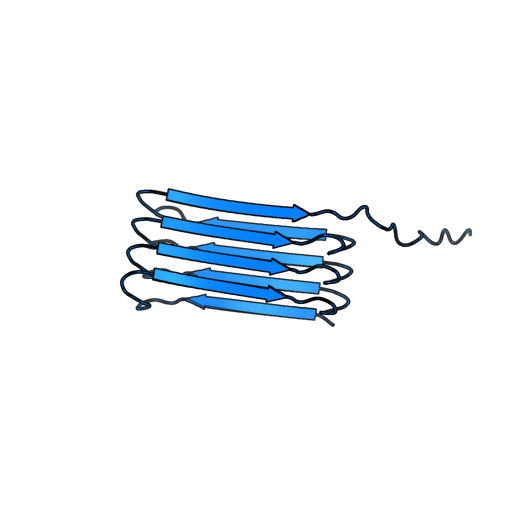100 ALA A C 1
ATOM 691 O O . ALA A 1 100 ? 11.810 -3.145 -6.354 1.00 79.12 100 ALA A O 1
ATOM 692 N N . GLU A 1 101 ? 12.082 -5.354 -6.162 1.00 59.31 101 GLU A N 1
ATOM 693 C CA . GLU A 1 101 ? 13.481 -5.299 -6.616 1.00 59.31 101 GLU A CA 1
ATOM 694 C C . GLU A 1 101 ? 13.515 -4.983 -8.122 1.00 59.31 101 GLU A C 1
ATOM 696 O O . GLU A 1 101 ? 12.559 -5.278 -8.825 1.00 59.31 101 GLU A O 1
ATOM 701 N N . GLY A 1 102 ? 14.520 -4.249 -8.605 1.00 60.62 102 GLY A N 1
ATOM 702 C CA . GLY A 1 102 ? 14.516 -3.720 -9.981 1.00 60.62 102 GLY A CA 1
ATOM 703 C C . GLY A 1 102 ? 13.544 -2.554 -10.242 1.00 60.62 102 GLY A C 1
ATOM 704 O O . GLY A 1 102 ? 13.264 -2.258 -11.398 1.00 60.62 102 GLY A O 1
ATOM 705 N N . SER A 1 103 ? 13.015 -1.914 -9.191 1.00 61.28 103 SER A N 1
ATOM 706 C CA . SER A 1 103 ? 12.298 -0.626 -9.291 1.00 61.28 103 SER A CA 1
ATOM 707 C C . SER A 1 103 ? 13.296 0.557 -9.341 1.00 61.28 103 SER A C 1
ATOM 709 O O . SER A 1 103 ? 14.491 0.288 -9.237 1.00 61.28 103 SER A O 1
ATOM 711 N N . PRO A 1 104 ? 12.840 1.819 -9.495 1.00 66.50 104 PRO A N 1
ATOM 712 C CA . PRO A 1 104 ? 13.449 2.846 -10.351 1.00 66.50 104 PRO A CA 1
ATOM 713 C C . PRO A 1 104 ? 14.965 2.990 -10.253 1.00 66.50 104 PRO A C 1
ATOM 715 O O . PRO A 1 104 ? 15.542 2.877 -9.169 1.00 66.50 104 PRO A O 1
ATOM 718 N N . SER A 1 105 ? 15.593 3.298 -11.390 1.00 69.62 105 SER A N 1
ATOM 719 C CA . SER A 1 105 ? 17.009 3.646 -11.458 1.00 69.62 105 SER A CA 1
ATOM 720 C C . SER A 1 105 ? 17.341 4.903 -10.663 1.00 69.62 105 SER A C 1
ATOM 722 O O . SER A 1 105 ? 18.462 4.976 -10.155 1.00 69.62 105 SER A O 1
ATOM 724 N N . ASP A 1 106 ? 16.385 5.830 -10.506 1.00 79.69 106 ASP A N 1
ATOM 725 C CA . ASP A 1 106 ? 16.649 7.129 -9.883 1.00 79.69 106 ASP A CA 1
ATOM 726 C C . ASP A 1 106 ? 16.106 7.212 -8.447 1.00 79.69 106 ASP A C 1
ATOM 728 O O . ASP A 1 106 ? 16.908 7.259 -7.508 1.00 79.69 106 ASP A O 1
ATOM 732 N N . GLU A 1 107 ? 14.780 7.204 -8.223 1.00 82.94 107 GLU A N 1
ATOM 733 C CA . GLU A 1 107 ? 14.248 7.425 -6.866 1.00 82.94 107 GLU A CA 1
ATOM 734 C C . GLU A 1 107 ? 13.004 6.607 -6.478 1.00 82.94 107 GLU A C 1
ATOM 736 O O . GLU A 1 107 ? 11.972 6.588 -7.148 1.00 82.94 107 GLU A O 1
ATOM 741 N N . ALA A 1 108 ? 13.063 5.977 -5.297 1.00 84.50 108 ALA A N 1
ATOM 742 C CA . ALA A 1 108 ? 11.926 5.312 -4.666 1.00 84.50 108 ALA A CA 1
ATOM 743 C C . ALA A 1 108 ? 11.580 5.962 -3.317 1.00 84.50 108 ALA A C 1
ATOM 745 O O . ALA A 1 108 ? 12.245 5.729 -2.304 1.00 84.50 108 ALA A O 1
ATOM 746 N N . VAL A 1 109 ? 10.475 6.708 -3.273 1.00 88.38 109 VAL A N 1
ATOM 747 C CA . VAL A 1 109 ? 9.999 7.407 -2.072 1.00 88.38 109 VAL A CA 1
ATOM 748 C C . VAL A 1 109 ? 8.804 6.685 -1.464 1.00 88.38 109 VAL A C 1
ATOM 750 O O . VAL A 1 109 ? 7.794 6.423 -2.118 1.00 88.38 109 VAL A O 1
ATOM 753 N N . LYS A 1 110 ? 8.881 6.404 -0.161 1.00 90.25 110 LYS A N 1
ATOM 754 C CA . LYS A 1 110 ? 7.763 5.871 0.626 1.00 90.25 110 LYS A CA 1
ATOM 755 C C . LYS A 1 110 ? 7.532 6.749 1.845 1.00 90.25 110 LYS A C 1
ATOM 757 O O . LYS A 1 110 ? 8.340 6.764 2.768 1.00 90.25 110 LYS A O 1
ATOM 762 N N . ALA A 1 111 ? 6.400 7.438 1.865 1.00 91.12 111 ALA A N 1
ATOM 763 C CA . ALA A 1 111 ? 5.939 8.218 2.999 1.00 91.12 111 ALA A CA 1
ATOM 764 C C . ALA A 1 111 ? 4.702 7.553 3.607 1.00 91.12 111 ALA A C 1
ATOM 766 O O . ALA A 1 111 ? 3.668 7.408 2.956 1.00 91.12 111 ALA A O 1
ATOM 767 N N . ALA A 1 112 ? 4.802 7.169 4.875 1.00 87.06 112 ALA A N 1
ATOM 768 C CA . ALA A 1 112 ? 3.687 6.663 5.660 1.00 87.06 112 ALA A CA 1
ATOM 769 C C . ALA A 1 112 ? 3.501 7.565 6.877 1.00 87.06 112 ALA A C 1
ATOM 771 O O . ALA A 1 112 ? 4.456 7.834 7.605 1.00 87.06 112 ALA A O 1
ATOM 772 N N . LYS A 1 113 ? 2.276 8.046 7.099 1.00 85.19 113 LYS A N 1
ATOM 773 C CA . LYS A 1 113 ? 1.942 8.822 8.292 1.00 85.19 113 LYS A CA 1
ATOM 774 C C . LYS A 1 113 ? 0.649 8.320 8.912 1.00 85.19 113 LYS A C 1
ATOM 776 O O . LYS A 1 113 ? -0.409 8.423 8.296 1.00 85.19 113 LYS A O 1
ATOM 781 N N . VAL A 1 114 ? 0.744 7.859 10.151 1.00 78.12 114 VAL A N 1
ATOM 782 C CA . VAL A 1 114 ? -0.404 7.667 11.036 1.00 78.12 114 VAL A CA 1
ATOM 783 C C . VAL A 1 114 ? -0.414 8.849 11.994 1.00 78.12 114 VAL A C 1
ATOM 785 O O . VAL A 1 114 ? 0.596 9.142 12.634 1.00 78.12 114 VAL A O 1
ATOM 788 N N . ILE A 1 115 ? -1.506 9.605 12.004 1.00 72.75 115 ILE A N 1
ATOM 789 C CA . ILE A 1 115 ? -1.712 10.673 12.979 1.00 72.75 115 ILE A CA 1
ATOM 790 C C . ILE A 1 115 ? -2.593 10.073 14.064 1.00 72.75 115 ILE A C 1
ATOM 792 O O . ILE A 1 115 ? -3.795 9.951 13.875 1.00 72.75 115 ILE A O 1
ATOM 796 N N . GLU A 1 116 ? -1.990 9.652 15.170 1.00 59.03 116 GLU A N 1
ATOM 797 C CA . GLU A 1 116 ? -2.757 9.174 16.316 1.00 59.03 116 GLU A CA 1
ATOM 798 C C . GLU A 1 116 ? -3.414 10.372 17.006 1.00 59.03 116 GLU A C 1
ATOM 800 O O . GLU A 1 116 ? -2.738 11.231 17.574 1.00 59.03 116 GLU A O 1
ATOM 805 N N . GLY A 1 117 ? -4.745 10.428 16.958 1.00 49.78 117 GLY A N 1
ATOM 806 C CA . GLY A 1 117 ? -5.491 11.180 17.962 1.00 49.78 117 GLY A CA 1
ATOM 807 C C . GLY A 1 117 ? -5.400 10.397 19.261 1.00 49.78 117 GLY A C 1
ATOM 808 O O . GLY A 1 117 ? -5.496 9.172 19.223 1.00 49.78 117 GLY A O 1
ATOM 809 N N . SER A 1 118 ? -5.187 11.073 20.395 1.00 38.78 118 SER A N 1
ATOM 810 C CA . SER A 1 118 ? -5.148 10.419 21.714 1.00 38.78 118 SER A CA 1
ATOM 811 C C . SER A 1 118 ? -6.244 9.352 21.793 1.00 38.78 118 SER A C 1
ATOM 813 O O . SER A 1 118 ? -7.402 9.717 21.570 1.00 38.78 118 SER A O 1
ATOM 815 N N . PRO A 1 119 ? -5.929 8.073 22.086 1.00 41.25 119 PRO A N 1
ATOM 816 C CA . PRO A 1 119 ? -6.944 7.038 22.116 1.00 41.25 119 PRO A CA 1
ATOM 817 C C . PRO A 1 119 ? -7.982 7.476 23.137 1.00 41.25 119 PRO A C 1
ATOM 819 O O . PRO A 1 119 ? -7.711 7.537 24.344 1.00 41.25 119 PRO A O 1
ATOM 822 N N . SER A 1 120 ? -9.179 7.811 22.664 1.00 44.03 120 SER A N 1
ATOM 823 C CA . SER A 1 120 ? -10.350 7.880 23.512 1.00 44.03 120 SER A CA 1
ATOM 824 C C . SER A 1 120 ? -10.610 6.437 23.899 1.00 44.03 120 SER A C 1
ATOM 826 O O . SER A 1 120 ? -11.409 5.756 23.273 1.00 44.03 120 SER A O 1
ATOM 828 N N . LYS A 1 121 ? -9.854 5.939 24.896 1.00 42.44 121 LYS A N 1
ATOM 829 C CA . LYS A 1 121 ? -10.042 4.622 25.497 1.00 42.44 121 LYS A CA 1
ATOM 830 C C . LYS A 1 121 ? -11.540 4.455 25.647 1.00 42.44 121 LYS A C 1
ATOM 832 O O . LYS A 1 121 ? -12.136 5.088 26.528 1.00 42.44 121 LYS A O 1
ATOM 837 N N . GLY A 1 122 ? -12.137 3.628 24.788 1.00 41.41 122 GLY A N 1
ATOM 838 C CA . GLY A 1 122 ? -13.469 3.114 25.013 1.00 41.41 122 GLY A CA 1
ATOM 839 C C . GLY A 1 122 ? -13.436 2.645 26.452 1.00 41.41 122 GLY A C 1
ATOM 840 O O . GLY A 1 122 ? -12.543 1.884 26.836 1.00 41.41 122 GLY A O 1
ATOM 841 N N . LYS A 1 123 ? -14.272 3.256 27.297 1.00 38.69 123 LYS A N 1
ATOM 842 C CA . LYS A 1 123 ? -14.289 2.986 28.731 1.00 38.69 123 LYS A CA 1
ATOM 843 C C . LYS A 1 123 ? -14.284 1.470 28.876 1.00 38.69 123 LYS A C 1
ATOM 845 O O . LYS A 1 123 ? -15.280 0.840 28.531 1.00 38.69 123 LYS A O 1
ATOM 850 N N . LYS A 1 124 ? -13.175 0.879 29.345 1.00 40.00 124 LYS A N 1
ATOM 851 C CA . LYS A 1 124 ? -13.166 -0.526 29.747 1.00 40.00 124 LYS A CA 1
ATOM 852 C C . LYS A 1 124 ? -14.241 -0.617 30.816 1.00 40.00 124 LYS A C 1
ATOM 854 O O . LYS A 1 124 ? -14.042 -0.149 31.937 1.00 40.00 124 LYS A O 1
ATOM 859 N N . LYS A 1 125 ? -15.415 -1.132 30.453 1.00 39.84 125 LYS A N 1
ATOM 860 C CA . LYS A 1 125 ? -16.453 -1.461 31.414 1.00 39.84 125 LYS A CA 1
ATOM 861 C C . LYS A 1 125 ? -15.884 -2.625 32.206 1.00 39.84 125 LYS A C 1
ATOM 863 O O . LYS A 1 125 ? -15.963 -3.771 31.784 1.00 39.84 125 LYS A O 1
ATOM 868 N N . VAL A 1 126 ? -15.232 -2.306 33.320 1.00 35.16 126 VAL A N 1
ATOM 869 C CA . VAL A 1 126 ? -14.884 -3.282 34.345 1.00 35.16 126 VAL A CA 1
ATOM 870 C C . VAL A 1 126 ? -16.220 -3.793 34.876 1.00 35.16 126 VAL A C 1
ATOM 872 O O . VAL A 1 126 ? -16.845 -3.157 35.724 1.00 35.16 126 VAL A O 1
ATOM 875 N N . MET A 1 127 ? -16.715 -4.899 34.318 1.00 33.12 127 MET A N 1
ATOM 876 C CA . MET A 1 127 ? -17.721 -5.700 35.002 1.00 33.12 127 MET A CA 1
ATOM 877 C C . MET A 1 127 ? -16.989 -6.393 36.139 1.00 33.12 127 MET A C 1
ATOM 879 O O . MET A 1 127 ? -16.201 -7.311 35.936 1.00 33.12 127 MET A O 1
ATOM 883 N N . LYS A 1 128 ? -17.200 -5.848 37.333 1.00 31.25 128 LYS A N 1
ATOM 884 C CA . LYS A 1 128 ? -16.848 -6.484 38.590 1.00 31.25 128 LYS A CA 1
ATOM 885 C C . LYS A 1 128 ? -17.721 -7.738 38.697 1.00 31.25 128 LYS A C 1
ATOM 887 O O . LYS A 1 128 ? -18.944 -7.608 38.746 1.00 31.25 128 LYS A O 1
ATOM 892 N N . LEU A 1 129 ? -17.094 -8.907 38.644 1.00 37.28 129 LEU A N 1
ATOM 893 C CA . LEU A 1 129 ? -17.611 -10.129 39.257 1.00 37.28 129 LEU A CA 1
ATOM 894 C C . LEU A 1 129 ? -16.961 -10.239 40.634 1.00 37.28 129 LEU A C 1
ATOM 896 O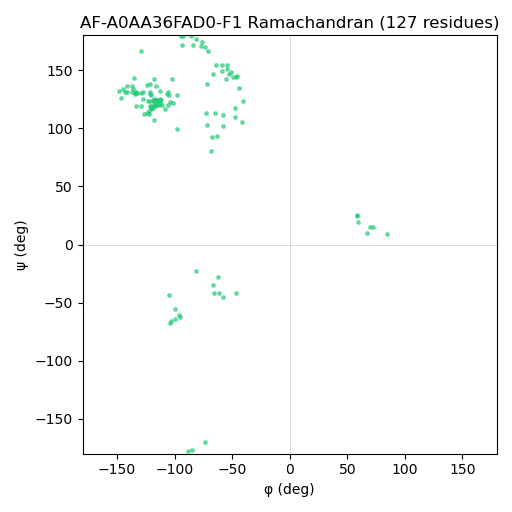 O . LEU A 1 129 ? -15.740 -9.964 40.711 1.00 37.28 129 LEU A O 1
#